Protein AF-A0A5C1A573-F1 (afdb_monomer)

Organism: NCBI:txid657387

pLDDT: mean 82.92, std 17.44, range [44.66, 97.75]

Solvent-accessible surface area (backbone atoms only — not comparable to full-atom values): 6985 Å² total; per-residue (Å²): 144,78,85,74,70,74,71,68,70,71,71,75,79,78,80,88,81,82,72,73,67,61,61,45,61,48,72,52,58,95,88,51,81,62,80,65,60,52,63,55,40,82,48,60,51,44,40,29,40,35,42,48,50,37,47,47,55,76,41,97,45,54,36,34,31,74,37,45,62,46,66,49,77,54,96,58,37,33,41,30,43,33,36,31,30,38,40,68,82,39,99,86,59,37,72,44,62,34,30,35,38,31,37,27,49,74,24,23,64,74,44,77,46,52,78,35,78,54,80,122

Sequence (120 aa):
MLLRITLLLACLWVLNACANDVPQELSRPAAAPLEVDTHPGNDADDLQRACADTMLAYSPVDHATDVHARAMSQENDSIVIVQAVLLGLSRFDPRLPVTYRCDYHDGRLVRGRWLQGLSD

Structure (mmCIF, N/CA/C/O backbone):
data_AF-A0A5C1A573-F1
#
_entry.id   AF-A0A5C1A573-F1
#
loop_
_atom_site.group_PDB
_atom_site.id
_atom_site.type_symbol
_atom_site.label_atom_id
_atom_site.label_alt_id
_atom_site.label_comp_id
_atom_site.label_asym_id
_atom_site.label_entity_id
_atom_site.label_seq_id
_atom_site.pdbx_PDB_ins_code
_atom_site.Cartn_x
_atom_site.Cartn_y
_atom_site.Cartn_z
_atom_site.occupancy
_atom_site.B_iso_or_equiv
_atom_site.auth_seq_id
_atom_site.auth_comp_id
_atom_site.auth_asym_id
_atom_site.auth_atom_id
_atom_site.pdbx_PDB_model_num
ATOM 1 N N . MET A 1 1 ? -11.253 36.136 -42.490 1.00 48.12 1 MET A N 1
ATOM 2 C CA . MET A 1 1 ? -10.229 35.171 -42.015 1.00 48.12 1 MET A CA 1
ATOM 3 C C . MET A 1 1 ? -10.078 35.207 -40.484 1.00 48.12 1 MET A C 1
ATOM 5 O O . MET A 1 1 ? -8.967 35.244 -39.991 1.00 48.12 1 MET A O 1
ATOM 9 N N . LEU A 1 2 ? -11.174 35.177 -39.712 1.00 48.16 2 LEU A N 1
ATOM 10 C CA . LEU A 1 2 ? -11.125 35.191 -38.231 1.00 48.16 2 LEU A CA 1
ATOM 11 C C . LEU A 1 2 ? -11.951 34.061 -37.586 1.00 48.16 2 LEU A C 1
ATOM 13 O O . LEU A 1 2 ? -11.954 33.914 -36.374 1.00 48.16 2 LEU A O 1
ATOM 17 N N . LEU A 1 3 ? -12.616 33.228 -38.397 1.00 48.41 3 LEU A N 1
ATOM 18 C CA . LEU A 1 3 ? -13.560 32.205 -37.926 1.00 48.41 3 LEU A CA 1
ATOM 19 C C . LEU A 1 3 ? -12.949 30.797 -37.772 1.00 48.41 3 LEU A C 1
ATOM 21 O O . LEU A 1 3 ? -13.661 29.863 -37.430 1.00 48.41 3 LEU A O 1
ATOM 25 N N . ARG A 1 4 ? -11.659 30.614 -38.094 1.00 47.59 4 ARG A N 1
ATOM 26 C CA . ARG A 1 4 ? -11.020 29.281 -38.159 1.00 47.59 4 ARG A CA 1
ATOM 27 C C . ARG A 1 4 ? -10.107 28.951 -36.974 1.00 47.59 4 ARG A C 1
ATOM 29 O O . ARG A 1 4 ? -9.725 27.800 -36.828 1.00 47.59 4 ARG A O 1
ATOM 36 N N . ILE A 1 5 ? -9.761 29.933 -36.139 1.00 52.84 5 ILE A N 1
ATOM 37 C CA . ILE A 1 5 ? -8.767 29.757 -35.061 1.00 52.84 5 ILE A CA 1
ATOM 38 C C . ILE A 1 5 ? -9.431 29.336 -33.738 1.00 52.84 5 ILE A C 1
ATOM 40 O O . ILE A 1 5 ? -8.806 28.683 -32.911 1.00 52.84 5 ILE A O 1
ATOM 44 N N . THR A 1 6 ? -10.721 29.615 -33.553 1.00 50.19 6 THR A N 1
ATOM 45 C CA . THR A 1 6 ? -11.443 29.298 -32.310 1.00 50.19 6 THR A CA 1
ATOM 46 C C . THR A 1 6 ? -11.827 27.826 -32.148 1.00 50.19 6 THR A C 1
ATOM 48 O O . THR A 1 6 ? -12.140 27.422 -31.034 1.00 50.19 6 THR A O 1
ATOM 51 N N . LEU A 1 7 ? -11.771 26.999 -33.201 1.00 49.62 7 LEU A N 1
ATOM 52 C CA . LEU A 1 7 ? -12.175 25.586 -33.114 1.00 49.62 7 LEU A CA 1
ATOM 53 C C . LEU A 1 7 ? -11.055 24.630 -32.658 1.00 49.62 7 LEU A C 1
ATOM 55 O O . LEU A 1 7 ? -11.347 23.507 -32.264 1.00 49.62 7 LEU A O 1
ATOM 59 N N . LEU A 1 8 ? -9.787 25.054 -32.689 1.00 51.41 8 LEU A N 1
ATOM 60 C CA . LEU A 1 8 ? -8.640 24.192 -32.355 1.00 51.41 8 LEU A CA 1
ATOM 61 C C . LEU A 1 8 ? -8.284 24.184 -30.858 1.00 51.41 8 LEU A C 1
ATOM 63 O O . LEU A 1 8 ? -7.625 23.255 -30.404 1.00 51.41 8 LEU A O 1
ATOM 67 N N . LEU A 1 9 ? -8.746 25.166 -30.074 1.00 50.78 9 LEU A N 1
ATOM 68 C CA . LEU A 1 9 ? -8.455 25.230 -28.633 1.00 50.78 9 LEU A CA 1
ATOM 69 C C . LEU A 1 9 ? -9.416 24.413 -27.752 1.00 50.78 9 LEU A C 1
ATOM 71 O O . LEU A 1 9 ? -9.113 24.194 -26.583 1.00 50.78 9 LEU A O 1
ATOM 75 N N . ALA A 1 10 ? -10.541 23.928 -28.285 1.00 51.12 10 ALA A N 1
ATOM 76 C CA . ALA A 1 10 ? -11.515 23.155 -27.506 1.00 51.12 10 ALA A CA 1
ATOM 77 C C . ALA A 1 10 ? -11.152 21.660 -27.360 1.00 51.12 10 ALA A C 1
ATOM 79 O O . ALA A 1 10 ? -11.685 20.987 -26.484 1.00 51.12 10 ALA A O 1
ATOM 80 N N . CYS A 1 11 ? -10.229 21.132 -28.174 1.00 49.31 11 CYS A N 1
ATOM 81 C CA . CYS A 1 11 ? -9.854 19.708 -28.145 1.00 49.31 11 CYS A CA 1
ATOM 82 C C . CYS A 1 11 ? -8.723 19.354 -27.164 1.00 49.31 11 CYS A C 1
ATOM 84 O O . CYS A 1 11 ? -8.428 18.177 -26.993 1.00 49.31 11 CYS A O 1
ATOM 86 N N . LEU A 1 12 ? -8.097 20.332 -26.503 1.00 52.34 12 LEU A N 1
ATOM 87 C CA . LEU A 1 12 ? -6.975 20.086 -25.581 1.00 52.34 12 LEU A CA 1
ATOM 88 C C . LEU A 1 12 ? -7.403 19.801 -24.129 1.00 52.34 12 LEU A C 1
ATOM 90 O O . LEU A 1 12 ? -6.550 19.551 -23.286 1.00 52.34 12 LEU A O 1
ATOM 94 N N . TRP A 1 13 ? -8.705 19.813 -23.827 1.00 50.00 13 TRP A N 1
ATOM 95 C CA . TRP A 1 13 ? -9.228 19.689 -22.456 1.00 50.00 13 TRP A CA 1
ATOM 96 C C . TRP A 1 13 ? -9.844 18.321 -22.116 1.00 50.00 13 TRP A C 1
ATOM 98 O O . TRP A 1 13 ? -10.430 18.175 -21.050 1.00 50.00 13 TRP A O 1
ATOM 108 N N . VAL A 1 14 ? -9.719 17.308 -22.985 1.00 52.97 14 VAL A N 1
ATOM 109 C CA . VAL A 1 14 ? -10.386 15.996 -22.793 1.00 52.97 14 VAL A CA 1
ATOM 110 C C . VAL A 1 14 ? -9.405 14.817 -22.657 1.00 52.97 14 VAL A C 1
ATOM 112 O O . VAL A 1 14 ? -9.824 13.669 -22.642 1.00 52.97 14 VAL A O 1
ATOM 115 N N . LEU A 1 15 ? -8.094 15.064 -22.545 1.00 47.53 15 LEU A N 1
ATOM 116 C CA . LEU A 1 15 ? -7.067 14.003 -22.605 1.00 47.53 15 LEU A CA 1
ATOM 117 C C . LEU A 1 15 ? -6.294 13.747 -21.299 1.00 47.53 15 LEU A C 1
ATOM 119 O O . LEU A 1 15 ? -5.339 12.984 -21.323 1.00 47.53 15 LEU A O 1
ATOM 123 N N . ASN A 1 16 ? -6.690 14.331 -20.161 1.00 44.66 16 ASN A N 1
ATOM 124 C CA . ASN A 1 16 ? -5.900 14.250 -18.918 1.00 44.66 16 ASN A CA 1
ATOM 125 C C . ASN A 1 16 ? -6.574 13.491 -17.759 1.00 44.66 16 ASN A C 1
ATOM 127 O O . ASN A 1 16 ? -6.336 13.803 -16.598 1.00 44.66 16 ASN A O 1
ATOM 131 N N . ALA A 1 17 ? -7.420 12.501 -18.054 1.00 46.22 17 ALA A N 1
ATOM 132 C CA . ALA A 1 17 ? -8.065 11.682 -17.022 1.00 46.22 17 ALA A CA 1
ATOM 133 C C . ALA A 1 17 ? -8.078 10.192 -17.397 1.00 46.22 17 ALA A C 1
ATOM 135 O O . ALA A 1 17 ? -9.127 9.561 -17.488 1.00 46.22 17 ALA A O 1
ATOM 136 N N . CYS A 1 18 ? -6.893 9.634 -17.637 1.00 46.62 18 CYS A N 1
ATOM 137 C CA . CYS A 1 18 ? -6.654 8.191 -17.601 1.00 46.62 18 CYS A CA 1
ATOM 138 C C . CYS A 1 18 ? -5.390 7.926 -16.771 1.00 46.62 18 CYS A C 1
ATOM 140 O O . CYS A 1 18 ? -4.448 7.322 -17.263 1.00 46.62 18 CYS A O 1
ATOM 142 N N . ALA A 1 19 ? -5.333 8.453 -15.546 1.00 47.38 19 ALA A N 1
ATOM 143 C CA . ALA A 1 19 ? -4.424 7.917 -14.540 1.00 47.38 19 ALA A CA 1
ATOM 144 C C . ALA A 1 19 ? -5.171 6.752 -13.889 1.00 47.38 19 ALA A C 1
ATOM 146 O O . ALA A 1 19 ? -6.282 6.953 -13.385 1.00 47.38 19 ALA A O 1
ATOM 147 N N . ASN A 1 20 ? -4.626 5.538 -13.967 1.00 55.25 20 ASN A N 1
ATOM 148 C CA . ASN A 1 20 ? -5.156 4.382 -13.252 1.00 55.25 20 ASN A CA 1
ATOM 149 C C . ASN A 1 20 ? -4.784 4.551 -11.775 1.00 55.25 20 ASN A C 1
ATOM 151 O O . ASN A 1 20 ? -3.922 3.861 -11.246 1.00 55.25 20 ASN A O 1
ATOM 155 N N . ASP A 1 21 ? -5.418 5.526 -11.129 1.00 69.38 21 ASP A N 1
ATOM 156 C CA . ASP A 1 21 ? -5.058 5.954 -9.787 1.00 69.38 21 ASP A CA 1
ATOM 157 C C . ASP A 1 21 ? -5.336 4.830 -8.777 1.00 69.38 21 ASP A C 1
ATOM 159 O O . ASP A 1 21 ? -6.258 4.013 -8.946 1.00 69.38 21 ASP A O 1
ATOM 163 N N . VAL A 1 22 ? -4.521 4.765 -7.727 1.00 80.94 22 VAL A N 1
ATOM 164 C CA . VAL A 1 22 ? -4.777 3.839 -6.620 1.00 80.94 22 VAL A CA 1
ATOM 165 C C . VAL A 1 22 ? -6.067 4.287 -5.927 1.00 80.94 22 VAL A C 1
ATOM 167 O O . VAL A 1 22 ? -6.206 5.475 -5.625 1.00 80.94 22 VAL A O 1
ATOM 170 N N . PRO A 1 23 ? -7.032 3.383 -5.665 1.00 86.88 23 PRO A N 1
ATOM 171 C CA . PRO A 1 23 ? -8.254 3.757 -4.965 1.00 86.88 23 PRO A CA 1
ATOM 172 C C . PRO A 1 23 ? -7.930 4.396 -3.612 1.00 86.88 23 PRO A C 1
ATOM 174 O O . PRO A 1 23 ? -7.174 3.824 -2.832 1.00 86.88 23 PRO A O 1
ATOM 177 N N . GLN A 1 24 ? -8.531 5.553 -3.309 1.00 90.62 24 GLN A N 1
ATOM 178 C CA . GLN A 1 24 ? -8.318 6.229 -2.019 1.00 90.62 24 GLN A CA 1
ATOM 179 C C . GLN A 1 24 ? -8.845 5.428 -0.824 1.00 90.62 24 GLN A C 1
ATOM 181 O O . GLN A 1 24 ? -8.399 5.634 0.304 1.00 90.62 24 GLN A O 1
ATOM 186 N N . GLU A 1 25 ? -9.782 4.517 -1.075 1.00 91.81 25 GLU A N 1
ATOM 187 C CA . GLU A 1 25 ? -10.307 3.570 -0.103 1.00 91.81 25 GLU A CA 1
ATOM 188 C C . GLU A 1 25 ? -10.039 2.148 -0.587 1.00 91.81 25 GLU A C 1
ATOM 190 O O . GLU A 1 25 ? -10.358 1.792 -1.723 1.00 91.81 25 GLU A O 1
ATOM 195 N N . LEU A 1 26 ? -9.480 1.324 0.297 1.00 89.81 26 LEU A N 1
ATOM 196 C CA . LEU A 1 26 ? -9.245 -0.092 0.053 1.00 89.81 26 LEU A CA 1
ATOM 197 C C . LEU A 1 26 ? -9.989 -0.924 1.092 1.00 89.81 26 LEU A C 1
ATOM 199 O O . LEU A 1 26 ? -10.044 -0.588 2.279 1.00 89.81 26 LEU A O 1
ATOM 203 N N . SER A 1 27 ? -10.564 -2.031 0.632 1.00 90.44 27 SER A N 1
ATOM 204 C CA . SER A 1 27 ? -11.271 -2.983 1.482 1.00 90.44 27 SER A CA 1
ATOM 205 C C . SER A 1 27 ? -10.983 -4.417 1.061 1.00 90.44 27 SER A C 1
ATOM 207 O O . SER A 1 27 ? -10.950 -4.725 -0.130 1.00 90.44 27 SER A O 1
ATOM 209 N N . ARG A 1 28 ? -10.778 -5.304 2.036 1.00 83.44 28 ARG A N 1
ATOM 210 C CA . ARG A 1 28 ? -10.604 -6.736 1.802 1.00 83.44 28 ARG A CA 1
ATOM 211 C C . ARG A 1 28 ? -11.975 -7.410 1.827 1.00 83.44 28 ARG A C 1
ATOM 213 O O . ARG A 1 28 ? -12.691 -7.269 2.819 1.00 83.44 28 ARG A O 1
ATOM 220 N N . PRO A 1 29 ? -12.361 -8.165 0.787 1.00 74.06 29 PRO A N 1
ATOM 221 C CA . PRO A 1 29 ? -13.611 -8.908 0.825 1.00 74.06 29 PRO A CA 1
ATOM 222 C C . PRO A 1 29 ? -13.584 -9.938 1.963 1.00 74.06 29 PRO A C 1
ATOM 224 O O . PRO A 1 29 ? -12.636 -10.705 2.101 1.00 74.06 29 PRO A O 1
ATOM 227 N N . ALA A 1 30 ? -14.664 -10.007 2.747 1.00 66.19 30 ALA A N 1
ATOM 228 C CA . 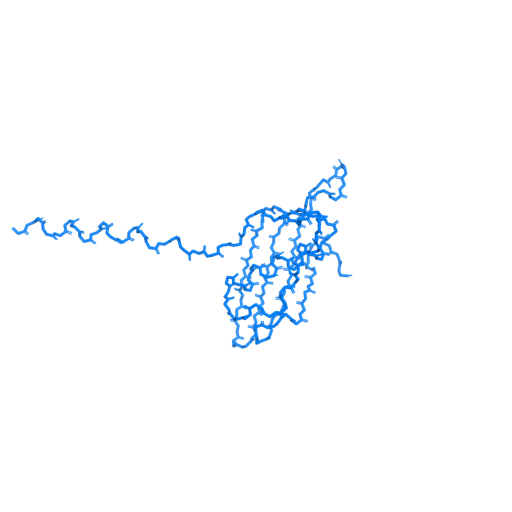ALA A 1 30 ? -14.768 -10.889 3.916 1.00 66.19 30 ALA A CA 1
ATOM 229 C C . ALA A 1 30 ? -14.606 -1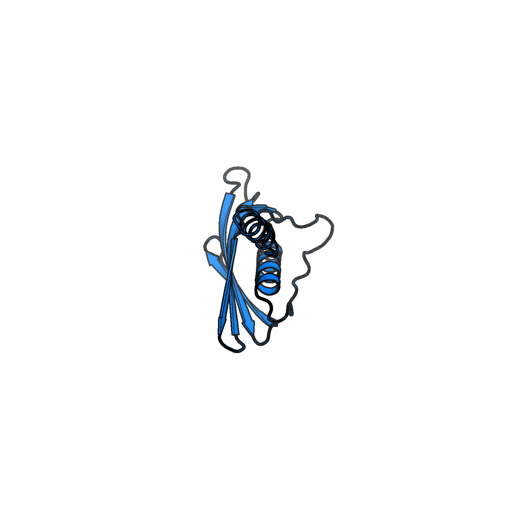2.394 3.601 1.00 66.19 30 ALA A C 1
ATOM 231 O O . ALA A 1 30 ? -14.390 -13.197 4.505 1.00 66.19 30 ALA A O 1
ATOM 232 N N . ALA A 1 31 ? -14.738 -12.784 2.328 1.00 58.88 31 ALA A N 1
ATOM 233 C CA . ALA A 1 31 ? -14.753 -14.174 1.880 1.00 58.88 31 ALA A CA 1
ATOM 234 C C . ALA A 1 31 ? -13.432 -14.667 1.257 1.00 58.88 31 ALA A C 1
ATOM 236 O O . ALA A 1 31 ? -13.336 -15.857 0.962 1.00 58.88 31 ALA A O 1
ATOM 237 N N . ALA A 1 32 ? -12.425 -13.807 1.050 1.00 57.50 32 ALA A N 1
ATOM 238 C CA . ALA A 1 32 ? -11.161 -14.226 0.444 1.00 57.50 32 ALA A CA 1
ATOM 239 C C . ALA A 1 32 ? -9.967 -13.383 0.932 1.00 57.50 32 ALA A C 1
ATOM 241 O O . ALA A 1 32 ? -10.095 -12.165 1.077 1.00 57.50 32 ALA A O 1
ATOM 242 N N . PRO A 1 33 ? -8.792 -13.999 1.163 1.00 62.97 33 PRO A N 1
ATOM 243 C CA . PRO A 1 33 ? -7.563 -13.233 1.308 1.00 62.97 33 PRO A CA 1
ATOM 244 C C . PRO A 1 33 ? -7.317 -12.422 0.027 1.00 62.97 33 PRO A C 1
ATOM 246 O O . PRO A 1 33 ? -7.533 -12.933 -1.069 1.00 62.97 33 PRO A O 1
ATOM 249 N N . LEU A 1 34 ? -6.875 -11.167 0.168 1.00 64.56 34 LEU A N 1
ATOM 250 C CA . LEU A 1 34 ? -6.330 -10.401 -0.957 1.00 64.56 34 LEU A CA 1
ATOM 251 C C . LEU A 1 34 ? -5.173 -11.212 -1.550 1.00 64.56 34 LEU A C 1
ATOM 253 O O . LEU A 1 34 ? -4.213 -11.519 -0.837 1.00 64.56 34 LEU A O 1
ATOM 257 N N . GLU A 1 35 ? -5.288 -11.596 -2.820 1.00 72.62 35 GLU A N 1
ATOM 258 C CA . GLU A 1 35 ? -4.176 -12.209 -3.537 1.00 72.62 35 GLU A CA 1
ATOM 259 C C . GLU A 1 35 ? -3.102 -11.146 -3.753 1.00 72.62 35 GLU A C 1
ATOM 261 O O . GLU A 1 35 ? -3.353 -10.087 -4.324 1.00 72.62 35 GLU A O 1
ATOM 266 N N . VAL A 1 36 ? -1.901 -11.420 -3.249 1.00 82.19 36 VAL A N 1
ATOM 267 C CA . VAL A 1 36 ? -0.746 -10.553 -3.462 1.00 82.19 36 VAL A CA 1
ATOM 268 C C . VAL A 1 36 ? -0.205 -10.837 -4.856 1.00 82.19 36 VAL A C 1
ATOM 270 O O . VAL A 1 36 ? 0.361 -11.909 -5.093 1.00 82.19 36 VAL A O 1
ATOM 273 N N . ASP A 1 37 ? -0.354 -9.879 -5.769 1.00 85.38 37 ASP A N 1
ATOM 274 C CA . ASP A 1 37 ? 0.318 -9.953 -7.061 1.00 85.38 37 ASP A CA 1
ATOM 275 C C . ASP A 1 37 ? 1.826 -9.734 -6.874 1.00 85.38 37 ASP A C 1
ATOM 277 O O . ASP A 1 37 ? 2.325 -8.622 -6.686 1.00 85.38 37 ASP A O 1
ATOM 281 N N . THR A 1 38 ? 2.563 -10.842 -6.885 1.00 86.44 38 THR A N 1
ATOM 282 C CA . THR A 1 38 ? 4.024 -10.845 -6.753 1.00 86.44 38 THR A CA 1
ATOM 283 C C . THR A 1 38 ? 4.750 -10.523 -8.060 1.00 86.44 38 THR A C 1
ATOM 285 O O . THR A 1 38 ? 5.973 -10.369 -8.032 1.00 86.44 38 THR A O 1
ATOM 288 N N . HIS A 1 39 ? 4.049 -10.414 -9.193 1.00 93.62 39 HIS A N 1
ATOM 289 C CA . HIS A 1 39 ? 4.635 -10.059 -10.485 1.00 93.62 39 HIS A CA 1
ATOM 290 C C . HIS A 1 39 ? 3.733 -9.116 -11.304 1.00 93.62 39 HIS A C 1
ATOM 292 O O . HIS A 1 39 ? 3.326 -9.475 -12.412 1.00 93.62 39 HIS A O 1
ATOM 298 N N . PRO A 1 40 ? 3.484 -7.890 -10.810 1.00 89.94 40 PRO A N 1
ATOM 299 C CA . PRO A 1 40 ? 2.644 -6.908 -11.500 1.00 89.94 40 PRO A CA 1
ATOM 300 C C . PRO A 1 40 ? 3.283 -6.344 -12.781 1.00 89.94 40 PRO A C 1
ATOM 302 O O . PRO A 1 40 ? 2.646 -5.603 -13.521 1.00 89.94 40 PRO A O 1
ATOM 305 N N . GLY A 1 41 ? 4.550 -6.669 -13.060 1.00 92.06 41 GLY A N 1
ATOM 306 C CA . GLY A 1 41 ? 5.291 -6.114 -14.189 1.00 92.06 41 GLY A CA 1
ATOM 307 C C . GLY A 1 41 ? 5.964 -4.787 -13.840 1.00 92.06 41 GLY A C 1
ATOM 308 O O . GLY A 1 41 ? 6.266 -4.519 -12.682 1.00 92.06 41 GLY A O 1
ATOM 309 N N . ASN A 1 42 ? 6.266 -3.982 -14.859 1.00 91.62 42 ASN A N 1
ATOM 310 C CA . ASN A 1 42 ? 7.083 -2.766 -14.723 1.00 91.62 42 ASN A CA 1
ATOM 311 C C . ASN A 1 42 ? 6.280 -1.464 -14.877 1.00 91.62 42 ASN A C 1
ATOM 313 O O . ASN A 1 42 ? 6.868 -0.383 -14.865 1.00 91.62 42 ASN A O 1
ATOM 317 N N . ASP A 1 43 ? 4.961 -1.555 -15.059 1.00 93.06 43 ASP A N 1
ATOM 318 C CA . ASP A 1 43 ? 4.106 -0.376 -15.144 1.00 93.06 43 ASP A CA 1
ATOM 319 C C . ASP A 1 43 ? 3.940 0.271 -13.761 1.00 93.06 43 ASP A C 1
ATOM 321 O O . ASP A 1 43 ? 3.743 -0.408 -12.752 1.00 93.06 43 ASP A O 1
ATOM 325 N N . ALA A 1 44 ? 4.065 1.597 -13.701 1.00 91.38 44 ALA A N 1
ATOM 326 C CA . ALA A 1 44 ? 4.067 2.319 -12.435 1.00 91.38 44 ALA A CA 1
ATOM 327 C C . ALA A 1 44 ? 2.704 2.283 -11.732 1.00 91.38 44 ALA A C 1
ATOM 329 O O . ALA A 1 44 ? 2.681 2.272 -10.500 1.00 91.38 44 ALA A O 1
ATOM 330 N N . ASP A 1 45 ? 1.595 2.280 -12.473 1.00 92.12 45 ASP A N 1
ATOM 331 C CA . ASP A 1 45 ? 0.247 2.246 -11.903 1.00 92.12 45 ASP A CA 1
ATOM 332 C C . ASP A 1 45 ? -0.056 0.833 -11.382 1.00 92.12 45 ASP A C 1
ATOM 334 O O . ASP A 1 45 ? -0.560 0.674 -10.265 1.00 92.12 45 ASP A O 1
ATOM 338 N N . ASP A 1 46 ? 0.351 -0.199 -12.129 1.00 92.94 46 ASP A N 1
ATOM 339 C CA . ASP A 1 46 ? 0.215 -1.600 -11.708 1.00 92.94 46 ASP A CA 1
ATOM 340 C C . ASP A 1 46 ? 1.053 -1.900 -10.455 1.00 92.94 46 ASP A C 1
ATOM 342 O O . ASP A 1 46 ? 0.555 -2.486 -9.491 1.00 92.94 46 ASP A O 1
ATOM 346 N N . LEU A 1 47 ? 2.302 -1.421 -10.405 1.00 94.62 47 LEU A N 1
ATOM 347 C CA . LEU A 1 47 ? 3.171 -1.535 -9.229 1.00 94.62 47 LEU A CA 1
ATOM 348 C C . LEU A 1 47 ? 2.583 -0.829 -7.999 1.00 94.62 47 LEU A C 1
ATOM 350 O O . LEU A 1 47 ? 2.656 -1.343 -6.880 1.00 94.62 47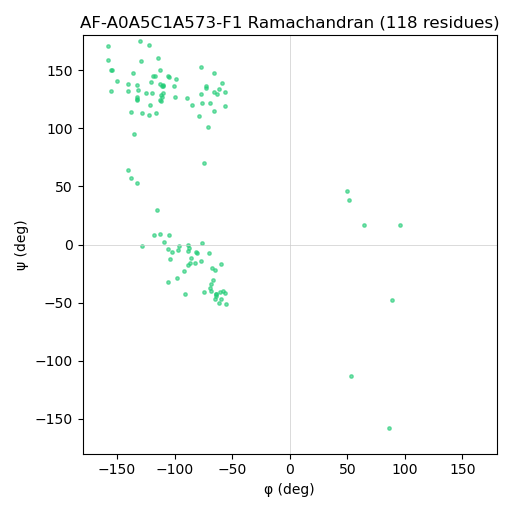 LEU A O 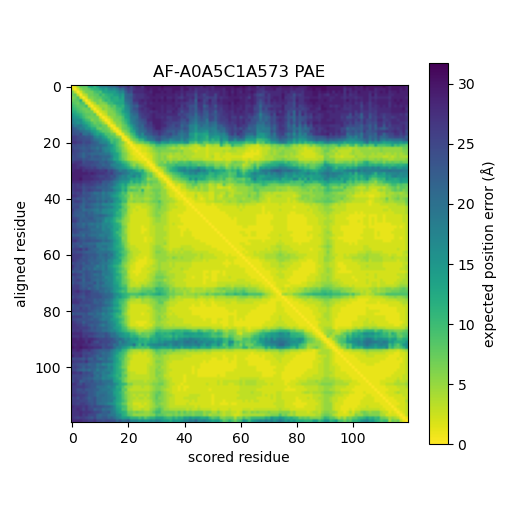1
ATOM 354 N N . GLN A 1 48 ? 1.999 0.355 -8.192 1.00 95.56 48 GLN A N 1
ATOM 355 C CA . GLN A 1 48 ? 1.363 1.118 -7.121 1.00 95.56 48 GLN A CA 1
ATOM 356 C C . GLN A 1 48 ? 0.138 0.403 -6.554 1.00 95.56 48 GLN A C 1
ATOM 358 O O . GLN A 1 48 ? 0.028 0.266 -5.332 1.00 95.56 48 GLN A O 1
ATOM 363 N N . ARG A 1 49 ? -0.740 -0.097 -7.429 1.00 94.06 49 ARG A N 1
ATOM 364 C CA . ARG A 1 49 ? -1.918 -0.874 -7.035 1.00 94.06 49 ARG A CA 1
ATOM 365 C C . ARG A 1 49 ? -1.516 -2.157 -6.314 1.00 94.06 49 ARG A C 1
ATOM 367 O O . ARG A 1 49 ? -1.948 -2.371 -5.185 1.00 94.06 49 ARG A O 1
ATOM 374 N N . ALA A 1 50 ? -0.603 -2.935 -6.896 1.00 94.44 50 ALA A N 1
ATOM 375 C CA . ALA A 1 50 ? -0.119 -4.176 -6.300 1.00 94.44 50 ALA A CA 1
ATOM 376 C C . ALA A 1 50 ? 0.503 -3.949 -4.915 1.00 94.44 50 ALA A C 1
ATOM 378 O O . ALA A 1 50 ? 0.262 -4.726 -3.990 1.00 94.44 50 ALA A O 1
ATOM 379 N N . CYS A 1 51 ? 1.270 -2.870 -4.726 1.00 95.69 51 CYS A N 1
ATOM 380 C CA . CYS A 1 51 ? 1.841 -2.565 -3.416 1.00 95.69 51 CYS A CA 1
ATOM 381 C C . CYS A 1 51 ? 0.777 -2.149 -2.389 1.00 95.69 51 CYS A C 1
ATOM 383 O O . CYS A 1 51 ? 0.881 -2.518 -1.218 1.00 95.69 51 CYS A O 1
ATOM 385 N N . ALA A 1 52 ? -0.251 -1.402 -2.800 1.00 95.44 52 ALA A N 1
ATOM 386 C CA . ALA A 1 52 ? -1.338 -1.001 -1.910 1.00 95.44 52 ALA A CA 1
ATOM 387 C C . ALA A 1 52 ? -2.198 -2.204 -1.481 1.00 95.44 52 ALA A C 1
ATOM 389 O O . ALA A 1 52 ? -2.519 -2.345 -0.297 1.00 95.44 52 ALA A O 1
ATOM 390 N N . ASP A 1 53 ? -2.467 -3.126 -2.406 1.00 94.12 53 ASP A N 1
ATOM 391 C CA . ASP A 1 53 ? -3.136 -4.396 -2.114 1.00 94.12 53 ASP A CA 1
ATOM 392 C C . ASP A 1 53 ? -2.286 -5.271 -1.186 1.00 94.12 53 ASP A C 1
ATOM 394 O O . ASP A 1 53 ? -2.790 -5.818 -0.203 1.00 94.12 53 ASP A O 1
ATOM 398 N N . THR A 1 54 ? -0.972 -5.332 -1.431 1.00 94.00 54 THR A N 1
ATOM 399 C CA . THR A 1 54 ? -0.002 -6.026 -0.570 1.00 94.00 54 THR A CA 1
ATOM 400 C C . THR A 1 54 ? -0.004 -5.453 0.848 1.00 94.00 54 THR A C 1
ATOM 402 O O . THR A 1 54 ? -0.082 -6.204 1.821 1.00 94.00 54 THR A O 1
ATOM 405 N N . MET A 1 55 ? 0.034 -4.124 0.984 1.00 95.00 55 MET A N 1
ATOM 406 C CA . MET A 1 55 ? -0.053 -3.443 2.277 1.00 95.00 55 MET A CA 1
ATOM 407 C C . MET A 1 55 ? -1.319 -3.864 3.025 1.00 95.00 55 MET A C 1
ATOM 409 O O . MET A 1 55 ? -1.236 -4.257 4.190 1.00 95.00 55 MET A O 1
ATOM 413 N N . LEU A 1 56 ? -2.488 -3.786 2.376 1.00 93.69 56 LEU A N 1
ATOM 414 C CA . LEU A 1 56 ? -3.742 -4.155 3.022 1.00 93.69 56 LEU A CA 1
ATOM 415 C C . LEU A 1 56 ? -3.744 -5.643 3.380 1.00 93.69 56 LEU A C 1
ATOM 417 O O . LEU A 1 56 ? -4.109 -5.964 4.507 1.00 93.69 56 LEU A O 1
ATOM 421 N N . ALA A 1 57 ? -3.263 -6.528 2.499 1.00 91.81 57 ALA A N 1
ATOM 422 C CA . ALA A 1 57 ? -3.173 -7.971 2.730 1.00 91.81 57 ALA A CA 1
ATOM 423 C C . ALA A 1 57 ? -2.368 -8.327 3.994 1.00 91.81 57 ALA A C 1
ATOM 425 O O . ALA A 1 57 ? -2.804 -9.185 4.769 1.00 91.81 57 ALA A O 1
ATOM 426 N N . TYR A 1 58 ? -1.250 -7.633 4.231 1.00 90.75 58 TYR A N 1
ATOM 427 C CA . TYR A 1 58 ? -0.400 -7.801 5.417 1.00 90.75 58 TYR A CA 1
ATOM 428 C C . TYR A 1 58 ? -0.816 -6.949 6.623 1.00 90.75 58 TYR A C 1
ATOM 430 O O . TYR A 1 58 ? -0.212 -7.059 7.690 1.00 90.75 58 TYR A O 1
ATOM 438 N N . SER A 1 59 ? -1.835 -6.101 6.487 1.00 91.31 59 SER A N 1
ATOM 439 C CA . SER A 1 59 ? -2.351 -5.319 7.607 1.00 91.31 59 SER A CA 1
ATOM 440 C C . SER A 1 59 ? -3.235 -6.178 8.533 1.00 91.31 59 SER A C 1
ATOM 442 O O . SER A 1 59 ? -3.868 -7.137 8.076 1.00 91.31 59 SER A O 1
ATOM 444 N N . PRO A 1 60 ? -3.329 -5.827 9.829 1.00 89.00 60 PRO A N 1
ATOM 445 C CA . PRO A 1 60 ? -4.204 -6.497 10.796 1.00 89.00 60 PRO A CA 1
ATOM 446 C C . PRO A 1 60 ? -5.690 -6.123 10.647 1.00 89.00 60 PRO A C 1
ATOM 448 O O . PRO A 1 60 ? -6.511 -6.572 11.444 1.00 89.00 60 PRO A O 1
ATOM 451 N N . VAL A 1 61 ? -6.035 -5.281 9.669 1.00 90.44 61 VAL A N 1
ATOM 452 C CA . VAL A 1 61 ? -7.403 -4.839 9.393 1.00 90.44 61 VAL A CA 1
ATOM 453 C C . VAL A 1 61 ? -7.799 -5.182 7.957 1.00 90.44 61 VAL A C 1
ATOM 455 O O . VAL A 1 61 ? -6.997 -5.633 7.135 1.00 90.44 61 VAL A O 1
ATOM 458 N N . ASP A 1 62 ? -9.069 -4.988 7.648 1.00 91.25 62 ASP A N 1
ATOM 459 C CA . ASP A 1 62 ? -9.652 -5.194 6.328 1.00 91.25 62 ASP A CA 1
ATOM 460 C C . ASP A 1 62 ? -9.955 -3.884 5.597 1.00 91.25 62 ASP A C 1
ATOM 462 O O . ASP A 1 62 ? -10.318 -3.941 4.427 1.00 91.25 62 ASP A O 1
ATOM 466 N N . HIS A 1 63 ? -9.748 -2.725 6.227 1.00 92.62 63 HIS A N 1
ATOM 467 C CA . HIS A 1 63 ? -10.065 -1.421 5.654 1.00 92.62 63 HIS A CA 1
ATOM 468 C C . HIS A 1 63 ? -8.931 -0.402 5.793 1.00 92.62 63 HIS A C 1
ATOM 470 O O . HIS A 1 63 ? -8.334 -0.240 6.862 1.00 92.62 63 HIS A O 1
ATOM 476 N N . ALA A 1 64 ? -8.691 0.346 4.716 1.00 94.12 64 ALA A N 1
ATOM 477 C CA . ALA A 1 64 ? -7.797 1.497 4.686 1.00 94.12 64 ALA A CA 1
ATOM 478 C C . ALA A 1 64 ? -8.431 2.664 3.914 1.00 94.12 64 ALA A C 1
ATOM 480 O O . ALA A 1 64 ? -9.172 2.459 2.954 1.00 94.12 64 ALA A O 1
ATOM 481 N N . THR A 1 65 ? -8.125 3.888 4.332 1.00 95.38 65 THR A N 1
ATOM 482 C CA . THR A 1 65 ? -8.528 5.138 3.670 1.00 95.38 65 THR A CA 1
ATOM 483 C C . THR A 1 65 ? -7.316 6.050 3.489 1.00 95.38 65 THR A C 1
ATOM 485 O O . THR A 1 65 ? -6.225 5.720 3.963 1.00 95.38 65 THR A O 1
ATOM 488 N N . ASP A 1 66 ? -7.502 7.186 2.818 1.00 95.12 66 ASP A N 1
ATOM 489 C CA . ASP A 1 66 ? -6.448 8.155 2.509 1.00 95.12 66 ASP A CA 1
ATOM 490 C C . ASP A 1 66 ? -5.233 7.473 1.839 1.00 95.12 66 ASP A C 1
ATOM 492 O O . ASP A 1 66 ? -4.077 7.757 2.164 1.00 95.12 66 ASP A O 1
ATOM 496 N N . VAL A 1 67 ? -5.498 6.495 0.959 1.00 95.81 67 VAL A N 1
ATOM 497 C CA . VAL A 1 67 ? -4.452 5.691 0.318 1.00 95.81 67 VAL A CA 1
ATOM 498 C C . VAL A 1 67 ? -3.784 6.501 -0.788 1.00 95.81 67 VAL A C 1
ATOM 500 O O . VAL A 1 67 ? -4.420 6.930 -1.750 1.00 95.81 67 VAL A O 1
ATOM 503 N N . HIS A 1 68 ? -2.473 6.665 -0.661 1.00 95.94 68 HIS A N 1
ATOM 504 C CA . HIS A 1 68 ? -1.622 7.338 -1.629 1.00 95.94 68 HIS A CA 1
ATOM 505 C C . HIS A 1 68 ? -0.390 6.490 -1.906 1.00 95.94 68 HIS A C 1
ATOM 507 O O . HIS A 1 68 ? 0.362 6.155 -0.990 1.00 95.94 68 HIS A O 1
ATOM 513 N N . ALA A 1 69 ? -0.154 6.174 -3.173 1.00 95.81 69 ALA A N 1
ATOM 514 C CA . ALA A 1 69 ? 1.025 5.446 -3.603 1.00 95.81 69 ALA A CA 1
ATOM 515 C C . ALA A 1 69 ? 1.927 6.343 -4.451 1.00 95.81 69 ALA A C 1
ATOM 517 O O . ALA A 1 69 ? 1.478 7.274 -5.116 1.00 95.81 69 ALA A O 1
ATOM 518 N N . ARG A 1 70 ? 3.229 6.074 -4.405 1.00 95.75 70 ARG A N 1
ATOM 519 C CA . ARG A 1 70 ? 4.204 6.664 -5.321 1.00 95.75 70 ARG A CA 1
ATOM 520 C C . ARG A 1 70 ? 5.234 5.619 -5.708 1.00 95.75 70 ARG A C 1
ATOM 522 O O . ARG A 1 70 ? 5.784 4.950 -4.831 1.00 95.75 70 ARG A O 1
ATOM 529 N N . ALA A 1 71 ? 5.510 5.514 -7.000 1.00 94.38 71 ALA A N 1
ATOM 530 C CA . ALA A 1 71 ? 6.576 4.680 -7.533 1.00 94.38 71 ALA A CA 1
ATOM 531 C C . ALA A 1 71 ? 7.825 5.516 -7.840 1.00 94.38 71 ALA A C 1
ATOM 533 O O . ALA A 1 71 ? 7.750 6.655 -8.300 1.00 94.38 71 ALA A O 1
ATOM 534 N N . MET A 1 72 ? 8.987 4.930 -7.582 1.00 94.81 72 MET A N 1
ATOM 535 C CA . MET A 1 72 ? 10.295 5.418 -7.995 1.00 94.81 72 MET A CA 1
ATOM 536 C C . MET A 1 72 ? 11.018 4.269 -8.685 1.00 94.81 72 MET A C 1
ATOM 538 O O . MET A 1 72 ? 11.364 3.290 -8.027 1.00 94.81 72 MET A O 1
ATOM 542 N N . SER A 1 73 ? 11.264 4.398 -9.984 1.00 91.38 73 SER A N 1
ATOM 543 C CA . SER A 1 73 ? 11.921 3.360 -10.779 1.00 91.38 73 SER A CA 1
ATOM 544 C C . SER A 1 73 ? 13.320 3.799 -11.199 1.00 91.38 73 SER A C 1
ATOM 546 O O . SER A 1 73 ? 13.527 4.944 -11.609 1.00 91.38 73 SER A O 1
ATOM 548 N N . GLN A 1 74 ? 14.280 2.885 -11.098 1.00 90.44 74 GLN A N 1
ATOM 549 C CA . GLN A 1 74 ? 15.644 3.042 -11.580 1.00 90.44 74 GLN A CA 1
ATOM 550 C C . GLN A 1 74 ? 16.086 1.736 -12.241 1.00 90.44 74 GLN A C 1
ATOM 552 O O . GLN A 1 74 ? 16.251 0.722 -11.571 1.00 90.44 74 GLN A O 1
ATOM 557 N N . GLU A 1 75 ? 16.307 1.777 -13.556 1.00 91.19 75 GLU A N 1
ATOM 558 C CA . GLU A 1 75 ? 16.660 0.595 -14.355 1.00 91.19 75 GLU A CA 1
ATOM 559 C C . GLU A 1 75 ? 15.648 -0.549 -14.157 1.00 91.19 75 GLU A C 1
ATOM 561 O O . GLU A 1 75 ? 14.494 -0.407 -14.555 1.00 91.19 75 GLU A O 1
ATOM 566 N N . ASN A 1 76 ? 16.074 -1.653 -13.538 1.00 92.06 76 ASN A N 1
ATOM 567 C CA . ASN A 1 76 ? 15.249 -2.833 -13.276 1.00 92.06 76 ASN A CA 1
ATOM 568 C C . ASN A 1 76 ? 14.661 -2.844 -11.859 1.00 92.06 76 ASN A C 1
ATOM 570 O O . ASN A 1 76 ? 13.893 -3.744 -11.527 1.00 92.06 76 ASN A O 1
ATOM 574 N N . ASP A 1 77 ? 15.020 -1.878 -11.017 1.00 96.00 77 ASP A N 1
ATOM 575 C CA . ASP A 1 77 ? 14.539 -1.779 -9.647 1.00 96.00 77 ASP A CA 1
ATOM 576 C C . ASP A 1 77 ? 13.423 -0.739 -9.558 1.00 96.00 77 ASP A C 1
ATOM 578 O O . ASP A 1 77 ? 13.505 0.355 -10.120 1.00 96.00 77 ASP A O 1
ATOM 582 N N . SER A 1 78 ? 12.360 -1.062 -8.827 1.00 96.75 78 SER A N 1
ATOM 583 C CA . SER A 1 78 ? 11.285 -0.117 -8.529 1.00 96.75 78 SER A CA 1
ATOM 584 C C . SER A 1 78 ? 10.949 -0.145 -7.049 1.00 96.75 78 SER A C 1
ATOM 586 O O . SER A 1 78 ? 10.789 -1.198 -6.445 1.00 96.75 78 SER A O 1
ATOM 588 N N . ILE A 1 79 ? 10.836 1.031 -6.445 1.00 97.19 79 ILE A N 1
ATOM 589 C CA . ILE A 1 79 ? 10.431 1.202 -5.054 1.00 97.19 79 ILE A CA 1
ATOM 590 C C . ILE A 1 79 ? 9.068 1.868 -5.059 1.00 97.19 79 ILE A C 1
ATOM 592 O O . ILE A 1 79 ? 8.917 2.974 -5.577 1.00 97.19 79 ILE A O 1
ATOM 596 N N . VAL A 1 80 ? 8.094 1.230 -4.424 1.00 97.44 80 VAL A N 1
ATOM 597 C CA . VAL A 1 80 ? 6.777 1.816 -4.195 1.00 97.44 80 VAL A CA 1
ATOM 598 C C . VAL A 1 80 ? 6.617 2.120 -2.716 1.00 97.44 80 VAL A C 1
ATOM 600 O O . VAL A 1 80 ? 6.888 1.276 -1.861 1.00 97.44 80 VAL A O 1
ATOM 603 N N . ILE A 1 81 ? 6.184 3.341 -2.412 1.00 97.75 81 ILE A N 1
ATOM 604 C CA . ILE A 1 81 ? 5.812 3.762 -1.062 1.00 97.75 81 ILE A CA 1
ATOM 605 C C . ILE A 1 81 ? 4.312 4.017 -1.045 1.00 97.75 81 ILE A C 1
ATOM 607 O O . ILE A 1 81 ? 3.832 4.838 -1.823 1.00 97.75 81 ILE A O 1
ATOM 611 N N . VAL A 1 82 ? 3.608 3.349 -0.137 1.00 97.69 82 VAL A N 1
ATOM 612 C CA . VAL A 1 82 ? 2.176 3.530 0.101 1.00 97.69 82 VAL A CA 1
ATOM 613 C C . VAL A 1 82 ? 1.985 4.170 1.468 1.00 97.69 82 VAL A C 1
ATOM 615 O O . VAL A 1 82 ? 2.535 3.708 2.467 1.00 97.69 82 VAL A O 1
ATOM 618 N N . GLN A 1 83 ? 1.220 5.250 1.509 1.00 97.69 83 GLN A N 1
ATOM 619 C CA . GLN A 1 83 ? 0.754 5.912 2.719 1.00 97.69 83 GLN A CA 1
ATOM 620 C C . GLN A 1 83 ? -0.747 5.678 2.821 1.00 97.69 83 GLN A C 1
ATOM 622 O O . GLN A 1 83 ? -1.439 5.754 1.811 1.00 97.69 83 GLN A O 1
ATOM 627 N N . ALA A 1 84 ? -1.238 5.359 4.012 1.00 97.00 84 ALA A N 1
ATOM 628 C CA . ALA A 1 84 ? -2.657 5.108 4.231 1.00 97.00 84 ALA A CA 1
ATOM 629 C C . ALA A 1 84 ? -3.024 5.300 5.703 1.00 97.00 84 ALA A C 1
ATOM 631 O O . ALA A 1 84 ? -2.156 5.401 6.574 1.00 97.00 84 ALA A O 1
ATOM 632 N N . VAL A 1 85 ? -4.320 5.289 5.991 1.00 96.19 85 VAL A N 1
ATOM 633 C CA . VAL A 1 85 ? -4.875 5.220 7.342 1.00 96.19 85 VAL A CA 1
ATOM 634 C C . VAL A 1 85 ? -5.652 3.916 7.483 1.00 96.19 85 VAL A C 1
ATOM 636 O O . VAL A 1 85 ? -6.694 3.736 6.856 1.00 96.19 85 VAL A O 1
ATOM 639 N N . LEU A 1 86 ? -5.154 3.008 8.321 1.00 94.25 86 LEU A N 1
ATOM 640 C CA . LEU A 1 86 ? -5.834 1.759 8.658 1.00 94.25 86 LEU A CA 1
ATOM 641 C C . LEU A 1 86 ? -7.022 2.033 9.576 1.00 94.25 86 LEU A C 1
ATOM 643 O O . LEU A 1 86 ? -6.896 2.806 10.531 1.00 94.25 86 LEU A O 1
ATOM 647 N N . LEU A 1 87 ? -8.150 1.381 9.300 1.00 92.38 87 LEU A N 1
ATOM 648 C CA . LEU A 1 87 ? -9.394 1.541 10.046 1.00 92.38 87 LEU A CA 1
ATOM 649 C C . LEU A 1 87 ? -9.752 0.264 10.814 1.00 92.38 87 LEU A C 1
ATOM 651 O O . LEU A 1 87 ? -9.659 -0.831 10.274 1.00 92.38 87 LEU A O 1
ATOM 655 N N . GLY A 1 88 ? -10.213 0.403 12.059 1.00 84.62 88 GLY A N 1
ATOM 656 C CA . GLY A 1 88 ? -10.806 -0.707 12.822 1.00 84.62 88 GLY A CA 1
ATOM 657 C C . GLY A 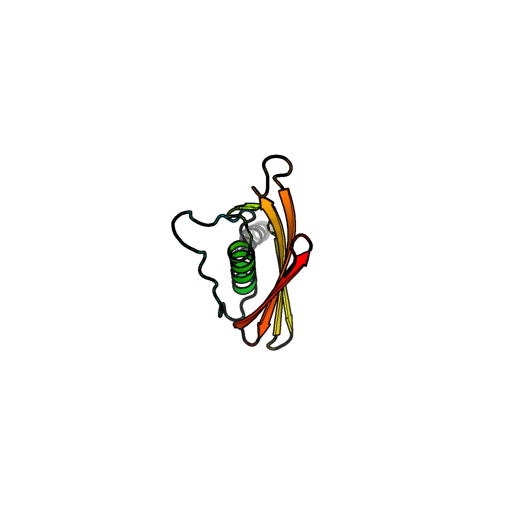1 88 ? -9.862 -1.459 13.767 1.00 84.62 88 GLY A C 1
ATOM 658 O O . GLY A 1 88 ? -10.205 -2.540 14.235 1.00 84.62 88 GLY A O 1
ATOM 659 N N . LEU A 1 89 ? -8.703 -0.886 14.107 1.00 79.81 89 LEU A N 1
ATOM 660 C CA . LEU A 1 89 ? -7.730 -1.506 15.024 1.00 79.81 89 LEU A CA 1
ATOM 661 C C . LEU A 1 89 ? -8.218 -1.635 16.473 1.00 79.81 89 LEU A C 1
ATOM 663 O O . LEU A 1 89 ? -7.797 -2.531 17.202 1.00 79.81 89 LEU A O 1
ATOM 667 N N . SER A 1 90 ? -9.077 -0.721 16.921 1.00 74.44 90 SER A N 1
ATOM 668 C CA . SER A 1 90 ? -9.607 -0.696 18.283 1.00 74.44 90 SER A CA 1
ATOM 669 C C . SER A 1 90 ? -10.918 0.085 18.342 1.00 74.44 90 SER A C 1
ATOM 671 O O . SER A 1 90 ? -11.188 0.943 17.504 1.00 74.44 90 SER A O 1
ATOM 673 N N . ARG A 1 91 ? -11.725 -0.170 19.382 1.00 70.62 91 ARG A N 1
ATOM 674 C CA . ARG A 1 91 ? -12.936 0.618 19.678 1.00 70.62 91 ARG A CA 1
ATOM 675 C C . ARG A 1 91 ? -12.634 2.051 20.123 1.00 70.62 91 ARG A C 1
ATOM 677 O O . ARG A 1 91 ? -13.536 2.879 20.088 1.00 70.62 91 ARG A O 1
ATOM 684 N N . PHE A 1 92 ? -11.417 2.319 20.595 1.00 66.69 92 PHE A N 1
ATOM 685 C CA . PHE A 1 92 ? -11.057 3.600 21.214 1.00 66.69 92 PHE A CA 1
ATOM 686 C C . PHE A 1 92 ? -10.199 4.489 20.317 1.00 66.69 92 PHE A C 1
ATOM 688 O O . PHE A 1 92 ? -10.337 5.705 20.375 1.00 66.69 92 PHE A O 1
ATOM 695 N N . ASP A 1 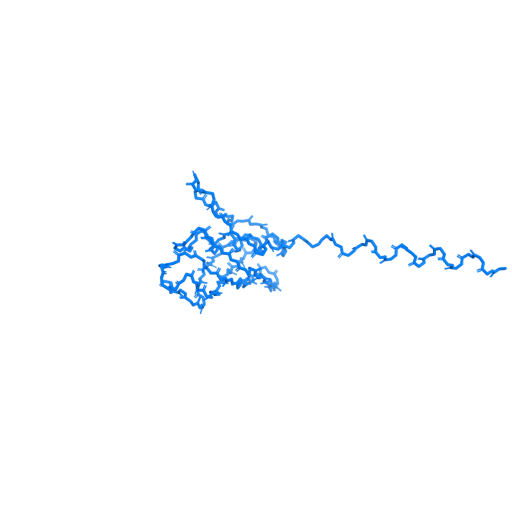93 ? -9.361 3.884 19.478 1.00 66.56 93 ASP A N 1
ATOM 696 C CA . ASP A 1 93 ? -8.634 4.587 18.426 1.00 66.56 93 ASP A CA 1
ATOM 697 C C . ASP A 1 93 ? -8.727 3.765 17.136 1.00 66.56 93 ASP A C 1
ATOM 699 O O . ASP A 1 93 ? -8.000 2.780 16.962 1.00 66.56 93 ASP A O 1
ATOM 703 N N . PRO A 1 94 ? -9.702 4.080 16.271 1.00 83.00 94 PRO A N 1
ATOM 704 C CA . PRO A 1 94 ? -9.953 3.276 15.095 1.00 83.00 94 PRO A CA 1
ATOM 705 C C . PRO A 1 94 ? -8.993 3.599 13.952 1.00 83.00 94 PRO A C 1
ATOM 707 O O . PRO A 1 94 ? -9.084 2.906 12.948 1.00 83.00 94 PRO A O 1
ATOM 710 N N . ARG A 1 95 ? -8.129 4.624 14.051 1.00 91.81 95 ARG A N 1
ATOM 711 C CA . ARG A 1 95 ? -7.347 5.137 12.915 1.00 91.81 95 ARG A CA 1
ATOM 712 C C . ARG A 1 95 ? -5.852 5.054 13.190 1.00 91.81 95 ARG A C 1
ATOM 714 O O . ARG A 1 95 ? -5.349 5.729 14.078 1.00 91.81 95 ARG A O 1
ATOM 721 N N . LEU A 1 96 ? -5.121 4.318 12.360 1.00 93.50 96 LEU A N 1
ATOM 722 C CA . LEU A 1 96 ? -3.659 4.286 12.419 1.00 93.50 96 LEU A CA 1
ATOM 723 C C . LEU A 1 96 ? -3.060 4.718 11.082 1.00 93.50 96 LEU A C 1
ATOM 725 O O . LEU A 1 96 ? -3.158 3.973 10.105 1.00 93.50 96 LEU A O 1
ATOM 729 N N . PRO A 1 97 ? -2.410 5.890 11.025 1.00 95.56 97 PRO A N 1
ATOM 730 C CA . PRO A 1 97 ? -1.585 6.264 9.887 1.00 95.56 97 PRO A CA 1
ATOM 731 C C . PRO A 1 97 ? -0.405 5.298 9.741 1.00 95.56 97 PRO A C 1
ATOM 733 O O . PRO A 1 97 ? 0.338 5.062 10.698 1.00 95.56 97 PRO A O 1
ATOM 736 N N . VAL A 1 98 ? -0.217 4.766 8.538 1.00 96.44 98 VAL A N 1
ATOM 737 C CA . VAL A 1 98 ? 0.848 3.817 8.207 1.00 96.44 98 VAL A CA 1
ATOM 738 C C . VAL A 1 98 ? 1.626 4.259 6.976 1.00 96.44 98 VAL A C 1
ATOM 740 O O . VAL A 1 98 ? 1.158 5.033 6.140 1.00 96.44 98 VAL A O 1
ATOM 743 N N . THR A 1 99 ? 2.848 3.750 6.857 1.00 97.69 99 THR A N 1
ATOM 744 C CA . THR A 1 99 ? 3.621 3.815 5.616 1.00 97.69 99 THR A CA 1
ATOM 745 C C . THR A 1 99 ? 4.206 2.444 5.335 1.00 97.69 99 THR A C 1
ATOM 747 O O . THR A 1 99 ? 4.883 1.872 6.190 1.00 97.69 99 THR A O 1
ATOM 750 N N . TYR A 1 100 ? 3.959 1.932 4.136 1.00 97.50 100 TYR A N 1
ATOM 751 C CA . TYR A 1 100 ? 4.430 0.640 3.663 1.00 97.50 100 TYR A CA 1
ATOM 752 C C . TYR A 1 100 ? 5.330 0.821 2.448 1.00 97.50 100 TYR A C 1
ATOM 754 O O . TYR A 1 100 ? 5.135 1.732 1.642 1.00 97.50 100 TYR A O 1
ATOM 762 N N . ARG A 1 101 ? 6.344 -0.030 2.329 1.00 97.62 101 ARG A N 1
ATOM 763 C CA . ARG A 1 101 ? 7.281 -0.016 1.210 1.00 97.62 101 ARG A CA 1
ATOM 764 C C . ARG A 1 101 ? 7.332 -1.377 0.550 1.00 97.62 101 ARG A C 1
ATOM 766 O O . ARG A 1 101 ? 7.601 -2.361 1.231 1.00 97.62 101 ARG A O 1
ATOM 773 N N . CYS A 1 102 ? 7.204 -1.380 -0.769 1.00 97.31 102 CYS A N 1
ATOM 774 C CA . CYS A 1 102 ? 7.476 -2.527 -1.618 1.00 97.31 102 CYS A CA 1
ATOM 775 C C . CYS A 1 102 ? 8.722 -2.250 -2.463 1.00 97.31 102 CYS A C 1
ATOM 777 O O . CYS A 1 102 ? 8.813 -1.219 -3.128 1.00 97.31 102 CYS A O 1
ATOM 779 N N . ASP A 1 103 ? 9.684 -3.162 -2.418 1.00 97.31 103 ASP A N 1
ATOM 780 C CA . ASP A 1 103 ? 10.832 -3.204 -3.315 1.00 97.31 103 ASP A CA 1
ATOM 781 C C . ASP A 1 103 ? 10.561 -4.249 -4.399 1.00 97.31 103 ASP A C 1
ATOM 783 O O . ASP A 1 103 ? 10.266 -5.408 -4.088 1.00 97.31 103 ASP A O 1
ATOM 787 N N . TYR A 1 104 ? 10.685 -3.837 -5.655 1.00 96.75 104 TYR A N 1
ATOM 788 C CA . TYR A 1 104 ? 10.520 -4.664 -6.839 1.00 96.75 104 TYR A CA 1
ATOM 789 C C . TYR A 1 104 ? 11.824 -4.747 -7.628 1.00 96.75 104 TYR A C 1
ATOM 791 O O . TYR A 1 104 ? 12.550 -3.759 -7.728 1.00 96.75 104 TYR A O 1
ATOM 799 N N . HIS A 1 105 ? 12.073 -5.910 -8.222 1.00 97.06 105 HIS A N 1
ATOM 800 C CA . HIS A 1 105 ? 13.165 -6.153 -9.159 1.00 97.06 105 HIS A CA 1
ATOM 801 C C . HIS A 1 105 ? 12.610 -6.892 -10.374 1.00 97.06 105 HIS A C 1
ATOM 803 O O . HIS A 1 105 ? 11.966 -7.929 -10.211 1.00 97.06 105 HIS A O 1
ATOM 809 N N . ASP A 1 106 ? 12.821 -6.348 -11.570 1.00 95.12 106 ASP A N 1
ATOM 810 C CA . ASP A 1 106 ? 12.289 -6.876 -12.834 1.00 95.12 106 ASP A CA 1
ATOM 811 C C . ASP A 1 106 ? 10.773 -7.158 -12.758 1.00 95.12 106 ASP A C 1
ATOM 813 O O . ASP A 1 106 ? 10.267 -8.242 -13.065 1.00 95.12 106 ASP A O 1
ATOM 817 N N . GLY A 1 107 ? 10.046 -6.184 -12.205 1.00 93.38 107 GLY A N 1
ATOM 818 C CA . GLY A 1 107 ? 8.601 -6.242 -12.016 1.00 93.38 107 GLY A CA 1
ATOM 819 C C . GLY A 1 107 ? 8.107 -7.321 -11.052 1.00 93.38 107 GLY A C 1
ATOM 820 O O . GLY A 1 107 ? 6.935 -7.692 -11.095 1.00 93.38 107 GLY A O 1
ATOM 821 N N . ARG A 1 108 ? 8.982 -7.884 -10.209 1.00 95.69 108 ARG A N 1
ATOM 822 C CA . ARG A 1 108 ? 8.638 -8.866 -9.165 1.00 95.69 108 ARG A CA 1
ATOM 823 C C . ARG A 1 108 ? 8.806 -8.274 -7.783 1.00 95.69 108 ARG A C 1
ATOM 825 O O . ARG A 1 108 ? 9.822 -7.641 -7.516 1.00 95.69 108 ARG A O 1
ATOM 832 N N . LEU A 1 109 ? 7.849 -8.524 -6.894 1.00 95.69 109 LEU A N 1
ATOM 833 C CA . LEU A 1 109 ? 7.947 -8.127 -5.494 1.00 95.69 109 LEU A CA 1
ATOM 834 C C . LEU A 1 109 ? 9.083 -8.911 -4.823 1.00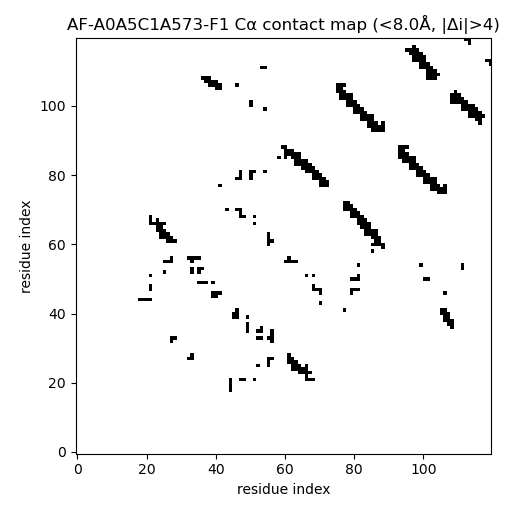 95.69 109 LEU A C 1
ATOM 836 O O . LEU A 1 109 ? 9.007 -10.129 -4.674 1.00 95.69 109 LEU A O 1
ATOM 840 N N . VAL A 1 110 ? 10.128 -8.205 -4.398 1.00 96.06 110 VAL A N 1
ATOM 841 C CA . VAL A 1 110 ? 11.260 -8.776 -3.655 1.00 96.06 110 VAL A CA 1
ATOM 842 C C . VAL A 1 110 ? 11.007 -8.690 -2.157 1.00 96.06 110 VAL A C 1
ATOM 844 O O . VAL A 1 110 ? 11.300 -9.630 -1.416 1.00 96.06 110 VAL A O 1
ATOM 847 N N . ARG A 1 111 ? 10.484 -7.549 -1.690 1.00 95.31 111 ARG A N 1
ATOM 848 C CA . ARG A 1 111 ? 10.262 -7.305 -0.264 1.00 95.31 111 ARG A CA 1
ATOM 849 C C . ARG A 1 111 ? 9.168 -6.276 -0.023 1.00 95.31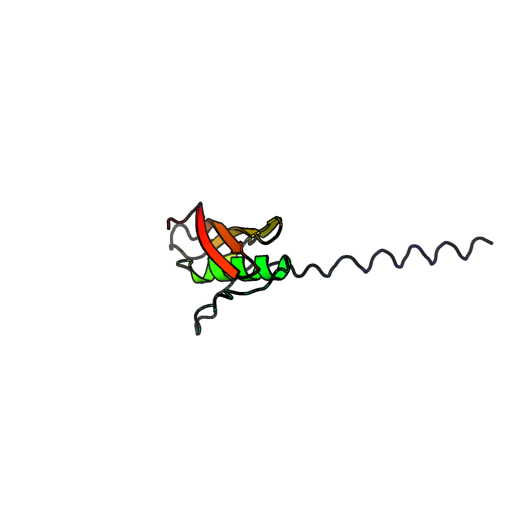 111 ARG A C 1
ATOM 851 O O . ARG A 1 111 ? 9.235 -5.180 -0.562 1.00 95.31 111 ARG A O 1
ATOM 858 N N . GLY A 1 112 ? 8.242 -6.591 0.875 1.00 95.00 112 GLY A N 1
ATOM 859 C CA . GLY A 1 112 ? 7.356 -5.623 1.519 1.00 95.00 112 GLY A CA 1
ATOM 860 C C . GLY A 1 112 ? 7.794 -5.370 2.965 1.00 95.00 112 GLY A C 1
ATOM 861 O O . GLY A 1 112 ? 8.305 -6.291 3.605 1.00 95.00 112 GLY A O 1
ATOM 862 N N . ARG A 1 113 ? 7.660 -4.141 3.474 1.00 96.38 113 ARG A N 1
ATOM 863 C CA . ARG A 1 113 ? 7.928 -3.813 4.888 1.00 96.38 113 ARG A CA 1
ATOM 864 C C . ARG A 1 113 ? 7.177 -2.587 5.386 1.00 96.38 113 ARG A C 1
ATOM 866 O O . ARG A 1 113 ? 6.978 -1.627 4.634 1.00 96.38 113 ARG A O 1
ATOM 873 N N . TRP A 1 114 ? 6.868 -2.570 6.678 1.00 96.94 114 TRP A N 1
ATOM 874 C CA . TRP A 1 114 ? 6.359 -1.376 7.349 1.00 96.94 114 TRP A CA 1
ATOM 875 C C . TRP A 1 114 ? 7.491 -0.382 7.623 1.00 96.94 114 TRP A C 1
ATOM 877 O O . TRP A 1 114 ? 8.540 -0.727 8.163 1.00 96.94 114 TRP A O 1
ATOM 887 N N . LEU A 1 115 ? 7.290 0.877 7.235 1.00 96.31 115 LEU A N 1
ATOM 888 C CA . LEU A 1 115 ? 8.187 1.984 7.578 1.00 96.31 115 LEU A CA 1
ATOM 889 C C . LEU A 1 115 ? 7.672 2.788 8.775 1.00 96.31 115 LEU A C 1
ATOM 891 O O . LEU A 1 115 ? 8.467 3.397 9.488 1.00 96.31 115 LEU A O 1
ATOM 895 N N . GLN A 1 116 ? 6.351 2.823 8.973 1.00 95.75 116 GLN A N 1
ATOM 896 C CA . GLN A 1 116 ? 5.704 3.572 10.046 1.00 95.75 1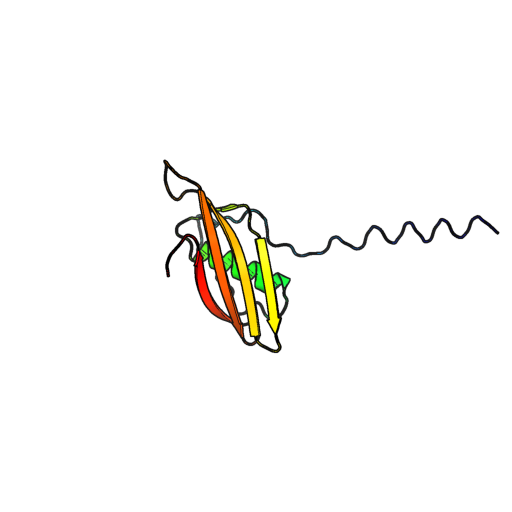16 GLN A CA 1
ATOM 897 C C . GLN A 1 116 ? 4.347 2.958 10.418 1.00 95.75 116 GLN A C 1
ATOM 899 O O . GLN A 1 116 ? 3.641 2.427 9.560 1.00 95.75 116 GLN A O 1
ATOM 904 N N . GLY A 1 117 ? 3.967 3.110 11.690 1.00 90.62 117 GLY A N 1
ATOM 905 C CA . GLY A 1 117 ? 2.650 2.772 12.240 1.00 90.62 117 GLY A CA 1
ATOM 906 C C . GLY A 1 117 ? 2.565 1.331 12.736 1.00 90.62 117 GLY A C 1
ATOM 907 O O . GLY A 1 117 ? 2.159 1.100 13.871 1.00 90.62 117 GLY A O 1
ATOM 908 N N . LEU A 1 118 ? 3.027 0.381 11.926 1.00 87.75 118 LEU A N 1
ATOM 909 C CA . LEU A 1 118 ? 3.175 -1.029 12.288 1.00 87.75 118 LEU A CA 1
ATOM 910 C C . LEU A 1 118 ? 4.658 -1.428 12.291 1.00 87.75 118 LEU A C 1
ATOM 912 O O . LEU A 1 118 ? 5.493 -0.738 11.705 1.00 87.75 118 LEU A O 1
ATOM 916 N N . SER A 1 119 ? 4.984 -2.524 12.975 1.00 83.81 119 SER A N 1
ATOM 917 C CA . SER A 1 119 ? 6.316 -3.139 12.977 1.00 83.81 119 SER A CA 1
ATOM 918 C C . SER A 1 119 ? 6.317 -4.423 12.145 1.00 83.81 119 SER A C 1
ATOM 920 O O . SER A 1 119 ? 5.313 -5.135 12.150 1.00 83.81 119 SER A O 1
ATOM 922 N N . ASP A 1 120 ? 7.438 -4.700 11.468 1.00 64.62 120 ASP A N 1
ATOM 923 C CA . ASP A 1 120 ? 7.733 -6.001 10.837 1.00 64.62 120 ASP A CA 1
ATOM 924 C C . ASP A 1 120 ? 7.858 -7.130 11.879 1.00 64.62 120 ASP A C 1
ATOM 926 O O . ASP A 1 120 ? 8.404 -6.867 12.981 1.00 64.62 120 ASP A O 1
#

Nearest PDB structures (foldseek):
  5aii-assembly1_H  TM=5.328E-01  e=8.671E-02  unidentified
  3f14-assembly1_A-2  TM=6.579E-01  e=6.204E-01  Cytophaga hutchinsonii ATCC 33406
  3ebt-assembly1_A-2  TM=5.531E-01  e=5.855E-01  Burkholderia pseudomallei K96243
  2bbk-assembly1_J  TM=4.539E-01  e=1.395E+00  Paracoccus denitrificans
  2mta-assembly1_H-2  TM=5.365E-01  e=2.488E+00  Paracoccus denitrificans

Radius of gyration: 18.87 Å; Cα contacts (8 Å, |Δi|>4): 232; chains: 1; bounding box: 31×49×63 Å

Foldseek 3Di:
DPPPPVVVVVPPPPPPPPDLFAPQKFFDPPPDQQDQPQFLADDFSSVFNSQQSVVCSPDPAGIKGRWDKGWDDDDQKIKIKIWIWAACPDPVDGTFTWIKMFIGGRRGTPDIATPDRDHD

Secondary structure (DSSP, 8-state):
--SSSTTSSGGGGSSS----PPPSSEE--TTSPPP--S---S-HHHHHHHHHHHHHHHSSSSEEEEEEEEEEEETTEEEEEEEEEEE-S-SS--EEEEEEEEEEETTEEEEEEEEESS--

Mean predicted aligned error: 9.67 Å